Protein AF-A0A6V7MBD1-F1 (afdb_monomer_lite)

Foldseek 3Di:
DDPPDDDPDDPPDDPPPPPDPPPPPPPPPPPDDPPPDDDDDPLPPPDDDPVLVVVLPDDPVCVVVDDPVVDDPVVVVNSVVVSVVVVVVVVVVVVVVVVVVVVVVVVVVVVVVCVVPVVVVVVVVVVVVVVPDD

Radius of gyration: 32.06 Å; chains: 1; bounding box: 98×55×60 Å

InterPro domains:
  IPR011524 SARAH domain [PS50951] (65-112)
  IPR030030 Scaffold protein salvador [PTHR47522] (1-115)

Sequence (134 aa):
HITRQAQYEHPCYPSEMQAVRVVSPPRHTHFHSHSVLVPANPYLNEEIPGWLYVYSRASIALDRKLRWELFRLPELDCFNAMLTRLYKQELEEVVMRYEEYRSALLCEMEQRLKDLNPENASQAGAVALRRSLP

pLDDT: mean 77.48, std 19.65, range [40.81, 98.69]

Secondary structure (DSSP, 8-state):
----------TT--TT-TTS---PPP-------TT--PPPPGGGSSPPPHHHHHHHTS-GGGGGGS-GGGS-HHHHHHHHHHHHHHHHHHHHHHHHHHHHHHHHHHHHHHHHHHHH-THHHHHHHHHHHHTS--

Structure (mmCIF, N/CA/C/O backbone):
data_AF-A0A6V7MBD1-F1
#
_entry.id   AF-A0A6V7MBD1-F1
#
loop_
_atom_site.group_PDB
_atom_site.id
_atom_site.type_symbol
_atom_site.label_atom_id
_atom_site.label_alt_id
_atom_site.label_comp_id
_atom_site.label_asym_id
_atom_site.label_entity_id
_atom_site.label_seq_id
_atom_site.pdbx_PDB_ins_code
_atom_site.Cartn_x
_atom_site.Cartn_y
_atom_site.Cartn_z
_atom_site.occupancy
_atom_site.B_iso_or_equiv
_atom_site.auth_seq_id
_atom_site.auth_comp_id
_atom_site.auth_asym_id
_atom_site.auth_atom_id
_atom_site.pdbx_PDB_model_num
ATOM 1 N N . HIS A 1 1 ? 21.462 37.539 22.510 1.00 40.81 1 HIS A N 1
ATOM 2 C CA . HIS A 1 1 ? 22.412 37.281 21.410 1.00 40.81 1 HIS A CA 1
ATOM 3 C C . HIS A 1 1 ? 22.850 35.825 21.487 1.00 40.81 1 HIS A C 1
ATOM 5 O O . HIS A 1 1 ? 23.552 35.475 22.421 1.00 40.81 1 HIS A O 1
ATOM 11 N N . ILE A 1 2 ? 22.366 34.964 20.588 1.00 48.81 2 ILE A N 1
ATOM 12 C CA . ILE A 1 2 ? 22.828 33.571 20.472 1.00 48.81 2 ILE A CA 1
ATOM 13 C C . ILE A 1 2 ? 23.738 33.539 19.253 1.00 48.81 2 ILE A C 1
ATOM 15 O O . ILE A 1 2 ? 23.269 33.651 18.119 1.00 48.81 2 ILE A O 1
ATOM 19 N N . THR A 1 3 ? 25.043 33.480 19.484 1.00 57.22 3 THR A N 1
ATOM 20 C CA . THR A 1 3 ? 26.039 33.361 18.422 1.00 57.22 3 THR A CA 1
ATOM 21 C C . THR A 1 3 ? 25.814 32.005 17.755 1.00 57.22 3 THR A C 1
ATOM 23 O O . THR A 1 3 ? 26.077 30.968 18.352 1.00 57.22 3 THR A O 1
ATOM 26 N N . ARG A 1 4 ? 25.238 31.998 16.543 1.00 53.53 4 ARG A N 1
ATOM 27 C CA . ARG A 1 4 ? 24.931 30.804 15.725 1.00 53.53 4 ARG A CA 1
ATOM 28 C C . ARG A 1 4 ? 26.203 30.145 15.170 1.00 53.53 4 ARG A C 1
ATOM 30 O O . ARG A 1 4 ? 26.317 29.894 13.975 1.00 53.53 4 ARG A O 1
ATOM 37 N N . GLN A 1 5 ? 27.188 29.926 16.026 1.00 59.31 5 GLN A N 1
ATOM 38 C CA . GLN A 1 5 ? 28.450 29.294 15.690 1.00 59.31 5 GLN A CA 1
ATOM 39 C C . GLN A 1 5 ? 28.604 28.088 16.610 1.00 59.31 5 GLN A C 1
ATOM 41 O O . GLN A 1 5 ? 28.773 28.236 17.816 1.00 59.31 5 GLN A O 1
ATOM 46 N N . ALA A 1 6 ? 28.493 26.888 16.043 1.00 59.34 6 ALA A N 1
ATOM 47 C CA . ALA A 1 6 ? 28.898 25.678 16.740 1.00 59.34 6 ALA A CA 1
ATOM 48 C C . ALA A 1 6 ? 30.430 25.613 16.699 1.00 59.34 6 ALA A C 1
ATOM 50 O O . ALA A 1 6 ? 31.021 25.554 15.619 1.00 59.34 6 ALA A O 1
ATOM 51 N N . GLN A 1 7 ? 31.072 25.673 17.864 1.00 57.31 7 GLN A N 1
ATOM 52 C CA . GLN A 1 7 ? 32.519 25.529 17.979 1.00 57.31 7 GLN A CA 1
ATOM 53 C C . GLN A 1 7 ? 32.856 24.034 17.936 1.00 57.31 7 GLN A C 1
ATOM 55 O O . GLN A 1 7 ? 32.525 23.293 18.855 1.00 57.31 7 GLN A O 1
ATOM 60 N N . TYR A 1 8 ? 33.455 23.594 16.828 1.00 58.84 8 TYR A N 1
ATOM 61 C CA . TYR A 1 8 ? 33.761 22.184 16.536 1.00 58.84 8 TYR A CA 1
ATOM 62 C C . TYR A 1 8 ? 35.242 21.831 16.771 1.00 58.84 8 TYR A C 1
ATOM 64 O O . TYR A 1 8 ? 35.720 20.801 16.308 1.00 58.84 8 TYR A O 1
ATOM 72 N N . GLU A 1 9 ? 35.979 22.701 17.460 1.00 60.16 9 GLU A N 1
ATOM 73 C CA . GLU A 1 9 ? 37.370 22.475 17.862 1.00 60.16 9 GLU A CA 1
ATOM 74 C C . GLU A 1 9 ? 37.371 21.932 19.296 1.00 60.16 9 GLU A C 1
ATOM 76 O O . GLU A 1 9 ? 36.967 22.625 20.233 1.00 60.16 9 GLU A O 1
ATOM 81 N N . HIS A 1 10 ? 37.786 20.675 19.466 1.00 55.81 10 HIS A N 1
ATOM 82 C CA . HIS A 1 10 ? 37.935 20.061 20.783 1.00 55.81 10 HIS A CA 1
ATOM 83 C C . HIS A 1 10 ? 39.281 20.497 21.390 1.00 55.81 10 HIS A C 1
ATOM 85 O O . HIS A 1 10 ? 40.303 20.360 20.716 1.00 55.81 10 HIS A O 1
ATOM 91 N N . PRO A 1 11 ? 39.347 20.945 22.659 1.00 61.91 11 PRO A N 1
ATOM 92 C CA . PRO A 1 11 ? 40.563 21.511 23.264 1.00 61.91 11 PRO A CA 1
ATOM 93 C C . PRO A 1 11 ? 41.759 20.544 23.378 1.00 61.91 11 PRO A C 1
ATOM 95 O O . PRO A 1 11 ? 42.829 20.946 23.819 1.00 61.91 11 PRO A O 1
ATOM 98 N N . CYS A 1 12 ? 41.600 19.280 22.980 1.00 53.25 12 CYS A N 1
ATOM 99 C CA . CYS A 1 12 ? 42.644 18.252 23.029 1.00 53.25 12 CYS A CA 1
ATOM 100 C C . CYS A 1 12 ? 43.121 17.787 21.641 1.00 53.25 12 CYS A C 1
ATOM 102 O O . CYS A 1 12 ? 43.705 16.711 21.546 1.00 53.25 12 CYS A O 1
ATOM 104 N N . TYR A 1 13 ? 42.867 18.542 20.565 1.00 53.44 13 TYR A N 1
ATOM 105 C CA . TYR A 1 13 ? 43.390 18.186 19.242 1.00 53.44 13 TYR A CA 1
ATOM 106 C C . TYR A 1 13 ? 44.913 18.446 19.183 1.00 53.44 13 TYR A C 1
ATOM 108 O O . TYR A 1 13 ? 45.332 19.592 19.362 1.00 53.44 13 TYR A O 1
ATOM 116 N N . PRO A 1 14 ? 45.775 17.428 18.977 1.00 54.16 14 PRO A N 1
ATOM 117 C CA . PRO A 1 14 ? 47.225 17.613 19.007 1.00 54.16 14 PRO A CA 1
ATOM 118 C C . PRO A 1 14 ? 47.691 18.440 17.803 1.00 54.16 14 PRO A C 1
ATOM 120 O O . PRO A 1 14 ? 47.477 18.052 16.655 1.00 54.16 14 PRO A O 1
ATOM 123 N N . SER A 1 15 ? 48.363 19.564 18.059 1.00 57.69 15 SER A N 1
ATOM 124 C CA . SER A 1 15 ? 48.796 20.520 17.026 1.00 57.69 15 SER A CA 1
ATOM 125 C C . SER A 1 15 ? 49.890 19.993 16.077 1.00 57.69 15 SER A C 1
ATOM 127 O O . SER A 1 15 ? 50.221 20.668 15.105 1.00 57.69 15 SER A O 1
ATOM 129 N N . GLU A 1 16 ? 50.473 18.817 16.327 1.00 53.25 16 GLU A N 1
ATOM 130 C CA . GLU A 1 16 ? 51.725 18.398 15.673 1.00 53.25 16 GLU A CA 1
ATOM 131 C C . GLU A 1 16 ? 51.561 17.501 14.432 1.00 53.25 16 GLU A C 1
ATOM 133 O O . GLU A 1 16 ? 52.536 17.221 13.742 1.00 53.25 16 GLU A O 1
ATOM 138 N N . MET A 1 17 ? 50.343 17.105 14.054 1.00 50.50 17 MET A N 1
ATOM 139 C CA . MET A 1 17 ? 50.113 16.250 12.870 1.00 50.50 17 MET A CA 1
ATOM 140 C C . MET A 1 17 ? 49.880 17.053 11.574 1.00 50.50 17 MET A C 1
ATOM 142 O O . MET A 1 17 ? 49.174 16.609 10.669 1.00 50.50 17 MET A O 1
ATOM 146 N N . GLN A 1 18 ? 50.462 18.251 11.459 1.00 52.25 18 GLN A N 1
ATOM 147 C CA . GLN A 1 18 ? 50.211 19.191 10.353 1.00 52.25 18 GLN A CA 1
ATOM 148 C C . GLN A 1 18 ? 50.941 18.869 9.031 1.00 52.25 18 GLN A C 1
ATOM 150 O O . GLN A 1 18 ? 50.883 19.660 8.092 1.00 52.25 18 GLN A O 1
ATOM 155 N N . ALA A 1 19 ? 51.599 17.710 8.914 1.00 49.62 19 ALA A N 1
ATOM 156 C CA . ALA A 1 19 ? 52.398 17.350 7.733 1.00 49.62 19 ALA A CA 1
ATOM 157 C C . ALA A 1 19 ? 51.751 16.323 6.784 1.00 49.62 19 ALA A C 1
ATOM 159 O O . ALA A 1 19 ? 52.372 15.912 5.806 1.00 49.62 19 ALA A O 1
ATOM 160 N N . VAL A 1 20 ? 50.499 15.927 7.012 1.00 50.28 20 VAL A N 1
ATOM 161 C CA . VAL A 1 20 ? 49.716 15.185 6.015 1.00 50.28 20 VAL A CA 1
ATOM 162 C C . VAL A 1 20 ? 48.613 16.119 5.557 1.00 50.28 20 VAL A C 1
ATOM 164 O O . VAL A 1 20 ? 47.931 16.705 6.392 1.00 50.28 20 VAL A O 1
ATOM 167 N N . ARG A 1 21 ? 48.451 16.303 4.239 1.00 55.94 21 ARG A N 1
ATOM 168 C CA . ARG A 1 21 ? 47.315 17.027 3.646 1.00 55.94 21 ARG A CA 1
ATOM 169 C C . ARG A 1 21 ? 46.016 16.312 4.025 1.00 55.94 21 ARG A C 1
ATOM 171 O O . ARG A 1 21 ? 45.456 15.557 3.236 1.00 55.94 21 ARG A O 1
ATOM 178 N N . VAL A 1 22 ? 45.545 16.538 5.244 1.00 51.50 22 VAL A N 1
ATOM 179 C CA . VAL A 1 22 ? 44.199 16.204 5.671 1.00 51.50 22 VAL A CA 1
ATOM 180 C C . VAL A 1 22 ? 43.328 17.220 4.959 1.00 51.50 22 VAL A C 1
ATOM 182 O O . VAL A 1 22 ? 43.236 18.379 5.364 1.00 51.50 22 VAL A O 1
ATOM 185 N N . VAL A 1 23 ? 42.767 16.806 3.822 1.00 55.03 23 VAL A N 1
ATOM 186 C CA . VAL A 1 23 ? 41.630 17.497 3.220 1.00 55.03 23 VAL A CA 1
ATOM 187 C C . VAL A 1 23 ? 40.636 17.691 4.352 1.00 55.03 23 VAL A C 1
ATOM 189 O O . VAL A 1 23 ? 40.158 16.715 4.931 1.00 55.03 23 VAL A O 1
ATOM 192 N N . SER A 1 24 ? 40.416 18.946 4.737 1.00 56.28 24 SER A N 1
ATOM 193 C CA . SER A 1 24 ? 39.471 19.271 5.793 1.00 56.28 24 SER A CA 1
ATOM 194 C C . SER A 1 24 ? 38.140 18.618 5.416 1.00 56.28 24 SER A C 1
ATOM 196 O O . SER A 1 24 ? 37.705 18.809 4.274 1.00 56.28 24 SER A O 1
ATOM 198 N N . PRO A 1 25 ? 37.506 17.827 6.303 1.00 57.03 25 PRO A N 1
ATOM 199 C CA . PRO A 1 25 ? 36.202 17.264 5.997 1.00 57.03 25 PRO A CA 1
ATOM 200 C C . PRO A 1 25 ? 35.274 18.410 5.572 1.00 57.03 25 PRO A C 1
ATOM 202 O O . PRO A 1 25 ? 35.354 19.497 6.161 1.00 57.03 25 PRO A O 1
ATOM 205 N N . PRO A 1 26 ? 34.461 18.222 4.514 1.00 56.59 26 PRO A N 1
ATOM 206 C CA . PRO A 1 26 ? 33.631 19.284 3.972 1.00 56.59 26 PRO A CA 1
ATOM 207 C C . PRO A 1 26 ? 32.819 19.893 5.110 1.00 56.59 26 PRO A C 1
ATOM 209 O O . PRO A 1 26 ? 32.048 19.214 5.789 1.00 56.59 26 PRO A O 1
ATOM 212 N N . ARG A 1 27 ? 33.054 21.183 5.364 1.00 55.19 27 ARG A N 1
ATOM 213 C CA . ARG A 1 27 ? 32.341 21.928 6.398 1.00 55.19 27 ARG A CA 1
ATOM 214 C C . ARG A 1 27 ? 30.871 21.901 5.993 1.00 55.19 27 ARG A C 1
ATOM 216 O O . ARG A 1 27 ? 30.503 22.546 5.017 1.00 55.19 27 ARG A O 1
ATOM 223 N N . HIS A 1 28 ? 30.045 21.144 6.713 1.00 52.69 28 HIS A N 1
ATOM 224 C CA . HIS A 1 28 ? 28.594 21.159 6.548 1.00 52.69 28 HIS A CA 1
ATOM 225 C C . HIS A 1 28 ? 28.071 22.539 6.981 1.00 52.69 28 HIS A C 1
ATOM 227 O O . HIS A 1 28 ? 27.645 22.743 8.112 1.00 52.69 28 HIS A O 1
ATOM 233 N N . THR A 1 29 ? 28.164 23.524 6.089 1.00 56.75 29 THR A N 1
ATOM 234 C CA . THR A 1 29 ? 27.636 24.884 6.281 1.00 56.75 29 THR A CA 1
ATOM 235 C C . THR A 1 29 ? 26.166 24.989 5.877 1.00 56.75 29 THR A C 1
ATOM 237 O O . THR A 1 29 ? 25.513 25.982 6.185 1.00 56.75 29 THR A O 1
ATOM 240 N N . HIS A 1 30 ? 25.615 23.954 5.236 1.00 56.66 30 HIS A N 1
ATOM 241 C CA . HIS A 1 30 ? 24.216 23.892 4.827 1.00 56.66 30 HIS A CA 1
ATOM 242 C C . HIS A 1 30 ? 23.315 23.379 5.955 1.00 56.66 30 HIS A C 1
ATOM 244 O O . HIS A 1 30 ? 22.745 22.289 5.882 1.00 56.66 30 HIS A O 1
ATOM 250 N N . PHE A 1 31 ? 23.138 24.204 6.987 1.00 55.19 31 PHE A N 1
ATOM 251 C CA . PHE A 1 31 ? 21.953 24.098 7.831 1.00 55.19 31 PHE A CA 1
ATOM 252 C C . PHE A 1 31 ? 20.749 24.486 6.970 1.00 55.19 31 PHE A C 1
ATOM 254 O O . PHE A 1 31 ? 20.521 25.665 6.702 1.00 55.19 31 PHE A O 1
ATOM 261 N N . HIS A 1 32 ? 20.017 23.485 6.477 1.00 56.34 32 HIS A N 1
ATOM 262 C CA . HIS A 1 32 ? 18.744 23.726 5.811 1.00 56.34 32 HIS A CA 1
ATOM 263 C C . HIS A 1 32 ? 17.822 24.422 6.813 1.00 56.34 32 HIS A C 1
ATOM 265 O O . HIS A 1 32 ? 17.640 23.945 7.934 1.00 56.34 32 HIS A O 1
ATOM 271 N N . SER A 1 33 ? 17.267 25.572 6.428 1.00 59.84 33 SER A N 1
ATOM 272 C CA . SER A 1 33 ? 16.186 26.190 7.184 1.00 59.84 33 SER A CA 1
ATOM 273 C C . SER A 1 33 ? 15.065 25.160 7.343 1.00 59.84 33 SER A C 1
ATOM 275 O O . SER A 1 33 ? 14.719 24.458 6.395 1.00 59.84 33 SER A O 1
ATOM 277 N N . HIS A 1 34 ? 14.479 25.053 8.535 1.00 58.97 34 HIS A N 1
ATOM 278 C CA . HIS A 1 34 ? 13.425 24.076 8.860 1.00 58.97 34 HIS A CA 1
ATOM 279 C C . HIS A 1 34 ? 12.097 24.294 8.092 1.00 58.97 34 HIS A C 1
ATOM 281 O O . HIS A 1 34 ? 11.058 23.776 8.480 1.00 58.97 34 HIS A O 1
ATOM 287 N N . SER A 1 35 ? 12.125 25.084 7.017 1.00 64.81 35 SER A N 1
ATOM 288 C CA . SER A 1 35 ? 10.997 25.502 6.189 1.00 64.81 35 SER A CA 1
ATOM 289 C C . SER A 1 35 ? 11.289 25.338 4.690 1.00 64.81 35 SER A C 1
ATOM 291 O O . SER A 1 35 ? 10.736 26.071 3.871 1.00 64.81 35 SER A O 1
ATOM 293 N N . VAL A 1 36 ? 12.205 24.442 4.308 1.00 70.69 36 VAL A N 1
ATOM 294 C CA . VAL A 1 36 ? 12.375 24.061 2.900 1.00 70.69 36 VAL A CA 1
ATOM 295 C C . VAL A 1 36 ? 11.210 23.149 2.530 1.00 70.69 36 VAL A C 1
ATOM 297 O O . VAL A 1 36 ? 11.125 22.016 2.998 1.00 70.69 36 VAL A O 1
ATOM 300 N N . LEU A 1 37 ? 10.287 23.669 1.720 1.00 72.62 37 LEU A N 1
ATOM 301 C CA . LEU A 1 37 ? 9.202 22.879 1.149 1.00 72.62 37 LEU A CA 1
ATOM 302 C C . LEU A 1 37 ? 9.813 21.825 0.225 1.00 72.62 37 LEU A C 1
ATOM 304 O O . LEU A 1 37 ? 10.353 22.148 -0.833 1.00 72.62 37 LEU A O 1
ATOM 308 N N . VAL A 1 38 ? 9.747 20.565 0.648 1.00 75.25 38 VAL A N 1
ATOM 309 C CA . VAL A 1 38 ? 10.078 19.433 -0.215 1.00 75.25 38 VAL A CA 1
ATOM 310 C C . VAL A 1 38 ? 8.906 19.261 -1.180 1.00 75.25 38 VAL A C 1
ATOM 312 O O . VAL A 1 38 ? 7.759 19.219 -0.721 1.00 75.25 38 VAL A O 1
ATOM 315 N N . PRO A 1 39 ? 9.145 19.202 -2.501 1.00 74.94 39 PRO A N 1
ATOM 316 C CA . PRO A 1 39 ? 8.074 18.943 -3.447 1.00 74.94 39 PRO A CA 1
ATOM 317 C C . PRO A 1 39 ? 7.382 17.622 -3.100 1.00 74.94 39 PRO A C 1
ATOM 319 O O . PRO A 1 39 ? 8.004 16.688 -2.587 1.00 74.94 39 PRO A O 1
ATOM 322 N N . ALA A 1 40 ? 6.081 17.544 -3.380 1.00 71.06 40 ALA A N 1
ATOM 323 C CA . ALA A 1 40 ? 5.360 16.285 -3.279 1.00 71.06 40 ALA A CA 1
ATOM 324 C C . ALA A 1 40 ? 6.055 15.215 -4.136 1.00 71.06 40 ALA A C 1
ATOM 326 O O . ALA A 1 40 ? 6.740 15.544 -5.108 1.00 71.06 40 ALA A O 1
ATOM 327 N N . ASN A 1 41 ? 5.870 13.940 -3.779 1.00 69.50 41 ASN A N 1
ATOM 328 C CA . ASN A 1 41 ? 6.383 12.830 -4.579 1.00 69.50 41 ASN A CA 1
ATOM 329 C C . ASN A 1 41 ? 5.992 13.062 -6.057 1.00 69.50 41 ASN A C 1
ATOM 331 O O . ASN A 1 41 ? 4.797 13.194 -6.327 1.00 69.50 41 ASN A O 1
ATOM 335 N N . PRO A 1 42 ? 6.950 13.143 -7.000 1.00 72.88 42 PRO A N 1
ATOM 336 C CA . PRO A 1 42 ? 6.646 13.449 -8.400 1.00 72.88 42 PRO A CA 1
ATOM 337 C C . PRO A 1 42 ? 5.661 12.442 -9.013 1.00 72.88 42 PRO A C 1
ATOM 339 O O . PRO A 1 42 ? 4.849 12.805 -9.857 1.00 72.88 42 PRO A O 1
ATOM 342 N N . TYR A 1 43 ? 5.642 11.214 -8.495 1.00 70.31 43 TYR A N 1
ATOM 343 C CA . TYR A 1 43 ? 4.767 10.129 -8.934 1.00 70.31 43 TYR A CA 1
ATOM 344 C C . TYR A 1 43 ? 3.426 10.091 -8.189 1.00 70.31 43 TYR A C 1
ATOM 346 O O . TYR A 1 43 ? 2.690 9.109 -8.271 1.00 70.31 43 TYR A O 1
ATOM 354 N N . LEU A 1 44 ? 3.088 11.122 -7.409 1.00 69.12 44 LEU A N 1
ATOM 355 C CA . LEU A 1 44 ? 1.850 11.152 -6.625 1.00 69.12 44 LEU A CA 1
ATOM 356 C C . LEU A 1 44 ? 0.601 11.177 -7.518 1.00 69.12 44 LEU A C 1
ATOM 358 O O . LEU A 1 44 ? -0.393 10.557 -7.159 1.00 69.12 44 LEU A O 1
ATOM 362 N N . ASN A 1 45 ? 0.686 11.814 -8.690 1.00 72.50 45 ASN A N 1
ATOM 363 C CA . ASN A 1 45 ? -0.432 11.967 -9.629 1.00 72.50 45 ASN A CA 1
ATOM 364 C C . ASN A 1 45 ? -0.325 11.078 -10.875 1.00 72.50 45 ASN A C 1
ATOM 366 O O . ASN A 1 45 ? -1.235 11.085 -11.700 1.00 72.50 45 ASN A O 1
ATOM 370 N N . GLU A 1 46 ? 0.768 10.330 -11.041 1.00 80.56 46 GLU A N 1
ATOM 371 C CA . GLU A 1 46 ? 0.903 9.430 -12.186 1.00 80.56 46 GLU A CA 1
ATOM 372 C C . GLU A 1 46 ? -0.057 8.243 -12.062 1.00 80.56 46 GLU A C 1
ATOM 374 O O . GLU A 1 46 ? -0.267 7.686 -10.972 1.00 80.56 46 GLU A O 1
ATOM 379 N N . GLU A 1 47 ? -0.660 7.867 -13.188 1.00 87.69 47 GLU A N 1
ATOM 380 C CA . GLU A 1 47 ? -1.521 6.696 -13.281 1.00 87.69 47 GLU A CA 1
ATOM 381 C C . GLU A 1 47 ? -0.680 5.429 -13.095 1.00 87.69 47 GLU A C 1
ATOM 383 O O . GLU A 1 47 ? 0.355 5.255 -13.738 1.00 87.69 47 GLU A O 1
ATOM 388 N N . ILE A 1 48 ? -1.118 4.540 -12.198 1.00 91.56 48 ILE A N 1
ATOM 389 C CA . ILE A 1 48 ? -0.426 3.268 -11.981 1.00 91.56 48 ILE A CA 1
ATOM 390 C C . ILE A 1 48 ? -0.808 2.311 -13.112 1.00 91.56 48 ILE A C 1
ATOM 392 O O . ILE A 1 48 ? -1.998 2.024 -13.276 1.00 91.56 48 ILE A O 1
ATOM 396 N N . PRO A 1 49 ? 0.166 1.746 -13.848 1.00 94.25 49 PRO A N 1
ATOM 397 C CA . PRO A 1 49 ? -0.121 0.768 -14.884 1.00 94.25 49 PRO A CA 1
ATOM 398 C C . PRO A 1 49 ? -0.880 -0.443 -14.331 1.00 94.25 49 PRO A C 1
ATOM 400 O O . PRO A 1 49 ? -0.499 -1.016 -13.309 1.00 94.25 49 PRO A O 1
ATOM 403 N N . GLY A 1 50 ? -1.911 -0.903 -15.046 1.00 95.12 50 GLY A N 1
ATOM 404 C CA . GLY A 1 50 ? -2.741 -2.033 -14.605 1.00 95.12 50 GLY A CA 1
ATOM 405 C C . GLY A 1 50 ? -1.953 -3.318 -14.313 1.00 95.12 50 GLY A C 1
ATOM 406 O O . GLY A 1 50 ? -2.276 -4.050 -13.381 1.00 95.12 50 GLY A O 1
ATOM 407 N N . TRP A 1 51 ? -0.867 -3.576 -15.048 1.00 95.62 51 TRP A N 1
ATOM 408 C CA . TRP A 1 51 ? -0.007 -4.737 -14.798 1.00 95.62 51 TRP A CA 1
ATOM 409 C C . TRP A 1 51 ? 0.718 -4.664 -13.444 1.00 95.62 51 TRP A C 1
ATOM 411 O O . TRP A 1 51 ? 0.980 -5.705 -12.845 1.00 95.62 51 TRP A O 1
ATOM 421 N N . LEU A 1 52 ? 1.000 -3.459 -12.935 1.00 95.81 52 LEU A N 1
ATOM 422 C CA . LEU A 1 52 ? 1.688 -3.262 -11.660 1.00 95.81 52 LEU A CA 1
ATOM 423 C C . LEU A 1 52 ? 0.761 -3.569 -10.473 1.00 95.81 52 LEU A C 1
ATOM 425 O O . LEU A 1 52 ? 1.214 -4.142 -9.487 1.00 95.81 52 LEU A O 1
ATOM 429 N N . TYR A 1 53 ? -0.546 -3.299 -10.606 1.00 95.19 53 TYR A N 1
ATOM 430 C CA . TYR A 1 53 ? -1.572 -3.768 -9.660 1.00 95.19 53 TYR A CA 1
ATOM 431 C C . TYR A 1 53 ? -1.662 -5.296 -9.608 1.00 95.19 53 TYR A C 1
ATOM 433 O O . TYR A 1 53 ? -1.830 -5.885 -8.541 1.00 95.19 53 TYR A O 1
ATOM 441 N N . VAL A 1 54 ? -1.579 -5.955 -10.768 1.00 96.25 54 VAL A N 1
ATOM 442 C CA . VAL A 1 54 ? -1.586 -7.424 -10.829 1.00 96.25 54 VAL A CA 1
ATOM 443 C C . VAL A 1 54 ? -0.323 -7.975 -10.176 1.00 96.25 54 VAL A C 1
ATOM 445 O O . VAL A 1 54 ? -0.407 -8.901 -9.373 1.00 96.25 54 VAL A O 1
ATOM 448 N N . TYR A 1 55 ? 0.832 -7.381 -10.480 1.00 96.50 55 TYR A N 1
ATOM 449 C CA . TYR A 1 55 ? 2.108 -7.750 -9.880 1.00 96.50 55 TYR A CA 1
ATOM 450 C C . TYR A 1 55 ? 2.099 -7.578 -8.354 1.00 96.50 55 TYR A C 1
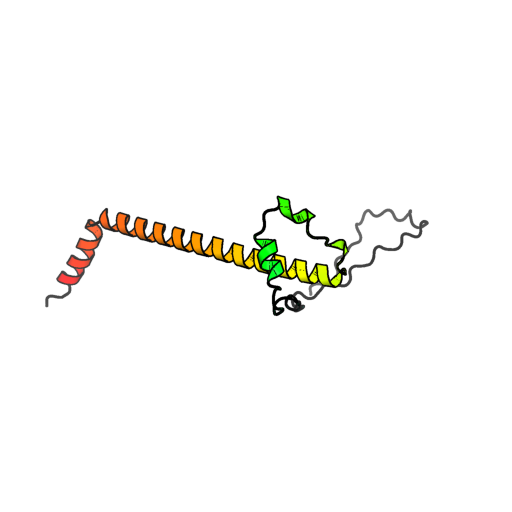ATOM 452 O O . TYR A 1 55 ? 2.503 -8.500 -7.651 1.00 96.50 55 TYR A O 1
ATOM 460 N N . SER A 1 56 ? 1.574 -6.468 -7.822 1.00 95.75 56 SER A N 1
ATOM 461 C CA . SER A 1 56 ? 1.574 -6.211 -6.374 1.00 95.75 56 SER A CA 1
ATOM 462 C C . SER A 1 56 ? 0.752 -7.226 -5.572 1.00 95.75 56 SER A C 1
ATOM 464 O O . SER A 1 56 ? 0.998 -7.414 -4.387 1.00 95.75 56 SER A O 1
ATOM 466 N N . ARG A 1 57 ? -0.220 -7.888 -6.213 1.00 95.31 57 ARG A N 1
ATOM 467 C CA . ARG A 1 57 ? -1.060 -8.942 -5.617 1.00 95.31 57 ARG A CA 1
ATOM 468 C C . ARG A 1 57 ? -0.603 -10.355 -5.977 1.00 95.31 57 ARG A C 1
ATOM 470 O O . ARG A 1 57 ? -1.193 -11.332 -5.514 1.00 95.31 57 ARG A O 1
ATOM 477 N N . ALA A 1 58 ? 0.394 -10.484 -6.847 1.00 96.00 58 ALA A N 1
ATOM 478 C CA . ALA A 1 58 ? 0.884 -11.776 -7.285 1.00 96.00 58 ALA A CA 1
ATOM 479 C C . ALA A 1 58 ? 1.664 -12.473 -6.162 1.00 96.00 58 ALA A C 1
ATOM 481 O O . ALA A 1 58 ? 2.263 -11.851 -5.289 1.00 96.00 58 ALA A O 1
ATOM 482 N N . SER A 1 59 ? 1.691 -13.806 -6.206 1.00 96.19 59 SER A N 1
ATOM 483 C CA . SER A 1 59 ? 2.541 -14.583 -5.305 1.00 96.19 59 SER A CA 1
ATOM 484 C C . SER A 1 59 ? 4.018 -14.290 -5.567 1.00 96.19 59 SER A C 1
ATOM 486 O O . SER A 1 59 ? 4.459 -14.285 -6.719 1.00 96.19 59 SER A O 1
ATOM 488 N N . ILE A 1 60 ? 4.807 -14.189 -4.496 1.00 94.62 60 ILE A N 1
ATOM 489 C CA . ILE A 1 60 ? 6.260 -13.986 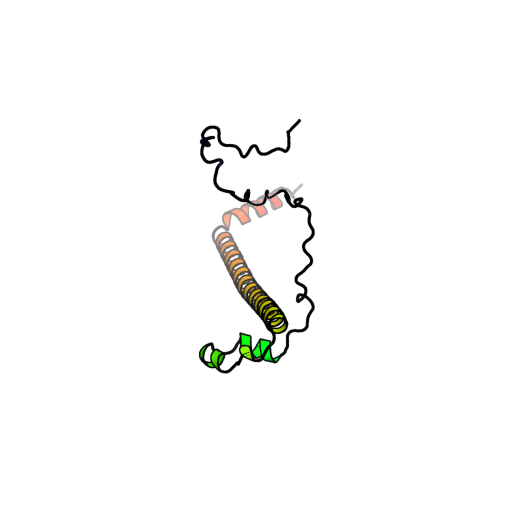-4.567 1.00 94.62 60 ILE A CA 1
ATOM 490 C C . ILE A 1 60 ? 6.995 -15.069 -5.373 1.00 94.62 60 ILE A C 1
ATOM 492 O O . ILE A 1 60 ? 8.045 -14.820 -5.955 1.00 94.62 60 ILE A O 1
ATOM 496 N N . ALA A 1 61 ? 6.418 -16.269 -5.499 1.00 95.56 61 ALA A N 1
ATOM 497 C CA . ALA A 1 61 ? 6.986 -17.338 -6.321 1.00 95.56 61 ALA A CA 1
ATOM 498 C C . ALA A 1 61 ? 7.094 -16.969 -7.816 1.00 95.56 61 ALA A C 1
ATOM 500 O O . ALA A 1 61 ? 7.871 -17.593 -8.548 1.00 95.56 61 ALA A O 1
ATOM 501 N N . LEU A 1 62 ? 6.304 -15.991 -8.272 1.00 94.62 62 LEU A N 1
ATOM 502 C CA . LEU A 1 62 ? 6.263 -15.513 -9.653 1.00 94.62 62 LEU A CA 1
ATOM 503 C C . LEU A 1 62 ? 7.164 -14.301 -9.902 1.00 94.62 62 LEU A C 1
ATOM 505 O O . LEU A 1 62 ? 7.378 -13.982 -11.068 1.00 94.62 62 LEU A O 1
ATOM 509 N N . ASP A 1 63 ? 7.716 -13.679 -8.858 1.00 94.06 63 ASP A N 1
ATOM 510 C CA . ASP A 1 63 ? 8.478 -12.427 -8.952 1.00 94.06 63 ASP A CA 1
ATOM 511 C C . ASP A 1 63 ? 9.626 -12.513 -9.973 1.00 94.06 63 ASP A C 1
ATOM 513 O O . ASP A 1 63 ? 9.702 -11.739 -10.923 1.00 94.06 63 ASP A O 1
ATOM 517 N N . ARG A 1 64 ? 10.412 -13.595 -9.902 1.00 94.25 64 ARG A N 1
ATOM 518 C CA . ARG A 1 64 ? 11.512 -13.899 -10.838 1.00 94.25 64 ARG A CA 1
ATOM 519 C C . ARG A 1 64 ? 11.130 -13.966 -12.322 1.00 94.25 64 ARG A C 1
ATOM 521 O O . ARG A 1 64 ? 12.017 -14.047 -13.168 1.00 94.25 64 ARG A O 1
ATOM 528 N N . LYS A 1 65 ? 9.838 -14.042 -12.664 1.00 94.81 65 LYS A N 1
ATOM 529 C CA . LYS A 1 65 ? 9.393 -14.017 -14.067 1.00 94.81 65 LYS A CA 1
ATOM 530 C C . LYS A 1 65 ? 9.507 -12.615 -14.666 1.00 94.81 65 LYS A C 1
ATOM 532 O O . LYS A 1 65 ? 9.611 -12.498 -15.885 1.00 94.81 65 LYS A O 1
ATOM 537 N N . LEU A 1 66 ? 9.478 -11.575 -13.835 1.00 94.88 66 LEU A N 1
ATOM 538 C CA . LEU A 1 66 ? 9.618 -10.197 -14.270 1.00 94.88 66 LEU A CA 1
ATOM 539 C C . LEU A 1 66 ? 11.101 -9.843 -14.394 1.00 94.88 66 LEU A C 1
ATOM 541 O O . LEU A 1 66 ? 11.872 -9.919 -13.441 1.00 94.88 66 LEU A O 1
ATOM 545 N N . ARG A 1 67 ? 11.517 -9.464 -15.603 1.00 96.06 67 ARG A N 1
ATOM 546 C CA . ARG A 1 67 ? 12.903 -9.084 -15.886 1.00 96.06 67 ARG A CA 1
ATOM 547 C C . ARG A 1 67 ? 13.092 -7.583 -15.692 1.00 96.06 67 ARG A C 1
ATOM 549 O O . ARG A 1 67 ? 13.046 -6.829 -16.659 1.00 96.06 67 ARG A O 1
ATOM 556 N N . TRP A 1 68 ? 13.325 -7.168 -14.448 1.00 95.62 68 TRP A N 1
ATOM 557 C CA . TRP A 1 68 ? 13.537 -5.760 -14.084 1.00 95.62 68 TRP A CA 1
ATOM 558 C C . TRP A 1 68 ? 14.714 -5.099 -14.816 1.00 95.62 68 TRP A C 1
ATOM 560 O O . TRP A 1 68 ? 14.661 -3.918 -15.132 1.00 95.62 68 TRP A O 1
ATOM 570 N N . GLU A 1 69 ? 15.736 -5.879 -15.168 1.00 95.81 69 GLU A N 1
ATOM 571 C CA . GLU A 1 69 ? 16.927 -5.433 -15.909 1.00 95.81 69 GLU A CA 1
ATOM 572 C C . GLU A 1 69 ? 16.627 -4.875 -17.311 1.00 95.81 69 GLU A C 1
ATOM 574 O O . GLU A 1 69 ? 17.489 -4.244 -17.918 1.00 95.81 69 GLU A O 1
ATOM 579 N N . LEU A 1 70 ? 15.431 -5.129 -17.856 1.00 96.38 70 LEU A N 1
ATOM 580 C CA . LEU A 1 70 ? 15.024 -4.606 -19.163 1.00 96.38 70 LEU A CA 1
ATOM 581 C C . LEU A 1 70 ? 14.555 -3.146 -19.103 1.00 96.38 70 LEU A C 1
ATOM 583 O O . LEU A 1 70 ? 14.448 -2.507 -20.150 1.00 96.38 70 LEU A O 1
ATOM 587 N N . PHE A 1 71 ? 14.278 -2.628 -17.907 1.00 95.44 71 PHE A N 1
ATOM 588 C CA . PHE A 1 71 ? 13.860 -1.247 -17.694 1.00 95.44 71 PHE A CA 1
ATOM 589 C C . PHE A 1 71 ? 15.057 -0.360 -17.365 1.00 95.44 71 PHE A C 1
ATOM 591 O O . PHE A 1 71 ? 16.059 -0.791 -16.790 1.00 95.44 71 PHE A O 1
ATOM 598 N N . ARG A 1 72 ? 14.952 0.918 -17.718 1.00 96.69 72 ARG A N 1
ATOM 599 C CA . ARG A 1 72 ? 15.948 1.926 -17.357 1.00 96.69 72 ARG A CA 1
ATOM 600 C C . ARG A 1 72 ? 15.782 2.316 -15.893 1.00 96.69 72 ARG A C 1
ATOM 602 O O . ARG A 1 72 ? 14.684 2.275 -15.346 1.00 96.69 72 ARG A O 1
ATOM 609 N N . LEU A 1 73 ? 16.862 2.803 -15.287 1.00 95.06 73 LEU A N 1
ATOM 610 C CA . LEU A 1 73 ? 16.858 3.227 -13.885 1.00 95.06 73 LEU A CA 1
ATOM 611 C C . LEU A 1 73 ? 15.722 4.217 -13.527 1.00 95.06 73 LEU A C 1
ATOM 613 O O . LEU A 1 73 ? 15.030 3.953 -12.549 1.00 95.06 73 LEU A O 1
ATOM 617 N N . PRO A 1 74 ? 15.425 5.270 -14.321 1.00 92.50 74 PRO A N 1
ATOM 618 C CA . PRO A 1 74 ? 14.330 6.187 -13.986 1.00 92.50 74 PRO A CA 1
ATOM 619 C C . PRO A 1 74 ? 12.943 5.526 -14.000 1.00 92.50 74 PRO A C 1
ATOM 621 O O . PRO A 1 74 ? 12.063 5.908 -13.235 1.00 92.50 74 PRO A O 1
ATOM 624 N N . GLU A 1 75 ? 12.741 4.525 -14.861 1.00 92.06 75 GLU A N 1
ATOM 625 C CA . GLU A 1 75 ? 11.486 3.768 -14.926 1.00 92.06 75 GLU A CA 1
ATOM 626 C C . GLU A 1 75 ? 11.332 2.897 -13.673 1.00 92.06 75 GLU A C 1
ATOM 628 O O . GLU A 1 75 ? 10.252 2.827 -13.094 1.00 92.06 75 GLU A O 1
ATOM 633 N N . LEU A 1 76 ? 12.428 2.295 -13.199 1.00 94.81 76 LEU A N 1
ATOM 634 C CA . LEU A 1 76 ? 12.449 1.531 -11.951 1.00 94.81 76 LEU A CA 1
ATOM 635 C C . LEU A 1 76 ? 12.149 2.410 -10.731 1.00 94.81 76 LEU A C 1
ATOM 637 O O . LEU A 1 76 ? 11.368 2.003 -9.872 1.00 94.81 76 LEU A O 1
ATOM 641 N N . ASP A 1 77 ? 12.711 3.620 -10.671 1.00 92.56 77 ASP A N 1
ATOM 642 C CA . ASP A 1 77 ? 12.424 4.581 -9.598 1.00 92.56 77 ASP A CA 1
ATOM 643 C C . ASP A 1 77 ? 10.935 4.960 -9.567 1.00 92.56 77 ASP A C 1
ATOM 645 O O . ASP A 1 77 ? 10.309 4.988 -8.502 1.00 92.56 77 ASP A O 1
ATOM 649 N N . CYS A 1 78 ? 10.355 5.191 -10.747 1.00 91.50 78 CYS A N 1
ATOM 650 C CA . CYS A 1 78 ? 8.930 5.445 -10.931 1.00 91.50 78 CYS A CA 1
ATOM 651 C C . CYS A 1 78 ? 8.075 4.253 -10.453 1.00 91.50 78 CYS A C 1
ATOM 653 O O . CYS A 1 78 ? 7.201 4.419 -9.595 1.00 91.50 78 CYS A O 1
ATOM 655 N N . PHE A 1 79 ? 8.369 3.028 -10.906 1.00 93.88 79 PHE A N 1
ATOM 656 C CA . PHE A 1 79 ? 7.631 1.831 -10.484 1.00 93.88 79 PHE A CA 1
ATOM 657 C C . PHE A 1 79 ? 7.749 1.561 -8.982 1.00 93.88 79 PHE A C 1
ATOM 659 O O . PHE A 1 79 ? 6.760 1.207 -8.342 1.00 93.88 79 PHE A O 1
ATOM 666 N N . ASN A 1 80 ? 8.921 1.772 -8.385 1.00 94.56 80 ASN A N 1
ATOM 667 C CA . ASN A 1 80 ? 9.117 1.617 -6.947 1.00 94.56 80 ASN A CA 1
ATOM 668 C C . ASN A 1 80 ? 8.272 2.619 -6.140 1.00 94.56 80 ASN A C 1
ATOM 670 O O . ASN A 1 80 ? 7.647 2.264 -5.134 1.00 94.56 80 ASN A O 1
ATOM 674 N N . ALA A 1 81 ? 8.199 3.870 -6.596 1.00 93.94 81 ALA A N 1
ATOM 675 C CA . ALA A 1 81 ? 7.344 4.872 -5.973 1.00 93.94 81 ALA A CA 1
ATOM 676 C C . ALA A 1 81 ? 5.854 4.513 -6.093 1.00 93.94 81 ALA A C 1
ATOM 678 O O . ALA A 1 81 ? 5.106 4.663 -5.122 1.00 93.94 81 ALA A O 1
ATOM 679 N N . MET A 1 82 ? 5.429 3.991 -7.245 1.00 94.94 82 MET A N 1
ATOM 680 C CA . MET A 1 82 ? 4.070 3.487 -7.457 1.00 94.94 82 MET A CA 1
ATOM 681 C C . MET A 1 82 ? 3.745 2.291 -6.553 1.00 94.94 82 MET A C 1
ATOM 683 O O . MET A 1 82 ? 2.698 2.285 -5.909 1.00 94.94 82 MET A O 1
ATOM 687 N N . LEU A 1 83 ? 4.650 1.316 -6.425 1.00 95.56 83 LEU A N 1
ATOM 688 C CA . LEU A 1 83 ? 4.498 0.180 -5.506 1.00 95.56 83 LEU A CA 1
ATOM 689 C C . LEU A 1 83 ? 4.405 0.640 -4.048 1.00 95.56 83 LEU A C 1
ATOM 691 O O . LEU A 1 83 ? 3.549 0.173 -3.301 1.00 95.56 83 LEU A O 1
ATOM 695 N N . THR A 1 84 ? 5.221 1.621 -3.658 1.00 95.12 84 THR A N 1
ATOM 696 C CA . THR A 1 84 ? 5.139 2.247 -2.331 1.00 95.12 84 THR A CA 1
ATOM 697 C C . THR A 1 84 ? 3.777 2.905 -2.107 1.00 95.12 84 THR A C 1
ATOM 699 O O . THR A 1 84 ? 3.238 2.856 -1.000 1.00 95.12 84 THR A O 1
ATOM 702 N N . ARG A 1 85 ? 3.198 3.521 -3.145 1.00 93.94 85 ARG A N 1
ATOM 703 C CA . ARG A 1 85 ? 1.857 4.117 -3.087 1.00 93.94 85 ARG A CA 1
ATOM 704 C C . ARG A 1 85 ? 0.785 3.048 -2.870 1.00 93.94 85 ARG A C 1
ATOM 706 O O . ARG A 1 85 ? -0.036 3.220 -1.977 1.00 93.94 85 ARG A O 1
ATOM 713 N N . LEU A 1 86 ? 0.839 1.941 -3.614 1.00 94.94 86 LEU A N 1
ATOM 714 C CA . LEU A 1 86 ? -0.077 0.803 -3.442 1.00 94.94 86 LEU A CA 1
ATOM 715 C C . LEU A 1 86 ? 0.010 0.204 -2.039 1.00 94.94 86 LEU A C 1
ATOM 717 O O . LEU A 1 86 ? -1.014 -0.001 -1.397 1.00 94.94 86 LEU A O 1
ATOM 721 N N . TYR A 1 87 ? 1.229 -0.004 -1.540 1.00 96.06 87 TYR A N 1
ATOM 722 C CA . TYR A 1 87 ? 1.455 -0.510 -0.189 1.00 96.06 87 TYR A CA 1
ATOM 723 C C . TYR A 1 87 ? 0.824 0.394 0.875 1.00 96.06 87 TYR A C 1
ATOM 725 O O . TYR A 1 87 ? 0.148 -0.083 1.781 1.00 96.06 87 TYR A O 1
ATOM 733 N N . LYS A 1 88 ? 1.007 1.715 0.759 1.00 95.56 88 LYS A N 1
ATOM 734 C CA . LYS A 1 88 ? 0.408 2.675 1.695 1.00 95.56 88 LYS A CA 1
ATOM 735 C C . LYS A 1 88 ? -1.120 2.656 1.653 1.00 95.56 88 LYS A C 1
ATOM 737 O O . LYS A 1 88 ? -1.728 2.753 2.711 1.00 95.56 88 LYS A O 1
ATOM 742 N N . GLN A 1 89 ? -1.717 2.511 0.470 1.00 95.06 89 GLN A N 1
ATOM 743 C CA . GLN A 1 89 ? -3.171 2.399 0.320 1.00 95.06 89 GLN A CA 1
ATOM 744 C C . GLN A 1 89 ? -3.718 1.131 0.986 1.00 95.06 89 GLN A C 1
ATOM 746 O O . GLN A 1 89 ? -4.687 1.202 1.733 1.00 95.06 89 GLN A O 1
ATOM 751 N N . GLU A 1 90 ? -3.081 -0.020 0.760 1.00 96.56 90 GLU A N 1
ATOM 752 C CA . GLU A 1 90 ? -3.482 -1.277 1.404 1.00 96.56 90 GLU A CA 1
ATOM 753 C C . GLU A 1 90 ? -3.315 -1.204 2.927 1.00 96.56 90 GLU A C 1
ATOM 755 O O . GLU A 1 90 ? -4.193 -1.625 3.678 1.00 96.56 90 GLU A O 1
ATOM 760 N N . LEU A 1 91 ? -2.217 -0.607 3.396 1.00 97.94 91 LEU A N 1
ATOM 761 C CA . LEU A 1 91 ? -1.981 -0.387 4.818 1.00 97.94 91 LEU A CA 1
ATOM 762 C C . LEU A 1 91 ? -3.071 0.491 5.448 1.00 97.94 91 LEU A C 1
ATOM 764 O O . LEU A 1 91 ? -3.564 0.167 6.526 1.00 97.94 91 LEU A O 1
ATOM 768 N N . GLU A 1 92 ? -3.449 1.583 4.785 1.00 98.06 92 GLU A N 1
ATOM 769 C CA . GLU A 1 92 ? -4.524 2.470 5.232 1.00 98.06 92 GLU A CA 1
ATOM 770 C C . GLU A 1 92 ? -5.860 1.727 5.327 1.00 98.06 92 GLU A C 1
ATOM 772 O O . GLU A 1 92 ? -6.543 1.823 6.345 1.00 98.06 92 GLU A O 1
ATOM 777 N N . GLU A 1 93 ? -6.198 0.918 4.320 1.00 98.06 93 GLU A N 1
ATOM 778 C CA . GLU A 1 93 ? -7.413 0.102 4.324 1.00 98.06 93 GLU A CA 1
ATOM 779 C C . GLU A 1 93 ? -7.431 -0.897 5.489 1.00 98.06 93 GLU A C 1
ATOM 781 O O . GLU A 1 93 ? -8.446 -1.041 6.177 1.00 98.06 93 GLU A O 1
ATOM 786 N N . VAL A 1 94 ? -6.307 -1.573 5.744 1.00 98.31 94 VAL A N 1
ATOM 787 C CA . VAL A 1 94 ? -6.175 -2.494 6.878 1.00 98.31 94 VAL A CA 1
ATOM 788 C C . VAL A 1 94 ? -6.378 -1.748 8.193 1.00 98.31 94 VAL A C 1
ATOM 790 O O . VAL A 1 94 ? -7.204 -2.166 9.005 1.00 98.31 94 VAL A O 1
ATOM 793 N N . VAL A 1 95 ? -5.668 -0.637 8.402 1.00 98.62 95 VAL A N 1
ATOM 794 C CA . VAL A 1 95 ? -5.780 0.167 9.628 1.00 98.62 95 VAL A CA 1
ATOM 795 C C . VAL A 1 95 ? -7.218 0.635 9.835 1.00 98.62 95 VAL A C 1
ATOM 797 O O . VAL A 1 95 ? -7.760 0.438 10.918 1.00 98.62 95 VAL A O 1
ATOM 800 N N . MET A 1 96 ? -7.866 1.169 8.799 1.00 98.38 96 MET A N 1
ATOM 801 C CA . MET A 1 96 ? -9.250 1.637 8.864 1.00 98.38 96 MET A CA 1
ATOM 802 C C . MET A 1 96 ? -10.208 0.531 9.325 1.00 98.38 96 MET A C 1
ATOM 804 O O . MET A 1 96 ? -10.943 0.728 10.289 1.00 98.38 96 MET A O 1
ATOM 808 N N . ARG A 1 97 ? -10.139 -0.665 8.723 1.00 98.44 97 ARG A N 1
ATOM 809 C CA . ARG A 1 97 ? -10.993 -1.804 9.112 1.00 98.44 97 ARG A CA 1
ATOM 810 C C . ARG A 1 97 ? -10.799 -2.211 10.576 1.00 98.44 97 ARG A C 1
ATOM 812 O O . ARG A 1 97 ? -11.763 -2.545 11.264 1.00 98.44 97 ARG A O 1
ATOM 819 N N . TYR A 1 98 ? -9.559 -2.199 11.068 1.00 98.62 98 TYR A N 1
ATOM 820 C CA . TYR A 1 98 ? -9.276 -2.523 12.468 1.00 98.62 98 TYR A CA 1
ATOM 821 C C . TYR A 1 98 ? -9.728 -1.420 13.428 1.00 98.62 98 TYR A C 1
ATOM 823 O O . TYR A 1 98 ? -10.235 -1.731 14.506 1.00 98.62 98 TYR A O 1
ATOM 831 N N . GLU A 1 99 ? -9.592 -0.153 13.050 1.00 98.69 99 GLU A N 1
ATOM 832 C CA . GLU A 1 99 ? -10.073 0.984 13.837 1.00 98.69 99 GLU A CA 1
ATOM 833 C C . GLU A 1 99 ? -11.604 1.010 13.934 1.00 98.69 99 GLU A C 1
ATOM 835 O O . GLU A 1 99 ? -12.159 1.242 15.014 1.00 98.69 99 GLU A O 1
ATOM 840 N N . GLU A 1 100 ? -12.295 0.684 12.842 1.00 98.50 100 GLU A N 1
ATOM 841 C CA . GLU A 1 100 ? -13.746 0.490 12.816 1.00 98.50 100 GLU A CA 1
ATOM 842 C C . GLU A 1 100 ? -14.166 -0.648 13.750 1.00 98.50 100 GLU A C 1
ATOM 844 O O . GLU A 1 100 ? -15.031 -0.468 14.611 1.00 98.50 100 GLU A O 1
ATOM 849 N N . TYR A 1 101 ? -13.509 -1.807 13.647 1.00 98.56 101 TYR A N 1
ATOM 850 C CA . TYR A 1 101 ? -13.807 -2.955 14.500 1.00 98.56 101 TYR A CA 1
ATOM 851 C C . TYR A 1 101 ? -13.547 -2.660 15.984 1.00 98.56 101 TYR A C 1
ATOM 853 O O . TYR A 1 101 ? -14.377 -2.966 16.842 1.00 98.56 101 TYR A O 1
ATOM 861 N N . ARG A 1 102 ? -12.428 -1.999 16.297 1.00 98.56 102 ARG A N 1
ATOM 862 C CA . ARG A 1 102 ? -12.091 -1.550 17.654 1.00 98.56 102 ARG A CA 1
ATOM 863 C C . ARG A 1 102 ? -13.156 -0.602 18.203 1.00 98.56 102 ARG A C 1
ATOM 865 O O . ARG A 1 102 ? -13.560 -0.746 19.355 1.00 98.56 102 ARG A O 1
ATOM 872 N N . SER A 1 103 ? -13.623 0.341 17.389 1.00 98.38 103 SER A N 1
ATOM 873 C CA . SER A 1 103 ? -14.680 1.284 17.767 1.00 98.38 103 SER A CA 1
ATOM 874 C C . SER A 1 103 ? -15.995 0.563 18.067 1.00 98.38 103 SER A C 1
ATOM 876 O O . SER A 1 103 ? -16.606 0.817 19.103 1.00 98.38 103 SER A O 1
ATOM 878 N N . ALA A 1 104 ? -16.384 -0.397 17.225 1.00 98.50 104 ALA A N 1
ATOM 879 C CA . ALA A 1 104 ? -17.584 -1.200 17.437 1.00 98.50 104 ALA A CA 1
ATOM 880 C C . ALA A 1 104 ? -17.527 -2.004 18.749 1.00 98.50 104 ALA A C 1
ATOM 882 O O . ALA A 1 104 ? -18.496 -2.016 19.509 1.00 98.50 104 ALA A O 1
ATOM 883 N N . LEU A 1 105 ? -16.378 -2.618 19.057 1.00 98.44 105 LEU A N 1
ATOM 884 C CA . LEU A 1 105 ? -16.176 -3.332 20.321 1.00 98.44 105 LEU A CA 1
ATOM 885 C C . LEU A 1 105 ? -16.302 -2.405 21.536 1.00 98.44 105 LEU A C 1
ATOM 887 O O . LEU A 1 105 ? -16.932 -2.778 22.523 1.00 98.44 105 LEU A O 1
ATOM 891 N N . LEU A 1 106 ? -15.731 -1.200 21.468 1.00 98.19 106 LEU A N 1
ATOM 892 C CA . LEU A 1 106 ? -15.828 -0.224 22.555 1.00 98.19 106 LEU A CA 1
ATOM 893 C C . LEU A 1 106 ? -17.274 0.225 22.797 1.00 98.19 106 LEU A C 1
ATOM 895 O O . LEU A 1 106 ? -17.695 0.286 23.951 1.00 98.19 106 LEU A O 1
ATOM 899 N N . CYS A 1 107 ? -18.044 0.479 21.735 1.00 97.50 107 CYS A N 1
ATOM 900 C CA . CYS A 1 107 ? -19.465 0.814 21.853 1.00 97.50 107 CYS A CA 1
ATOM 901 C C . CYS A 1 107 ? -20.272 -0.319 22.507 1.00 97.50 107 CYS A C 1
ATOM 903 O O . CYS A 1 107 ? -21.068 -0.065 23.409 1.00 97.50 107 CYS A O 1
ATOM 905 N N . GLU A 1 108 ? -20.038 -1.569 22.100 1.00 97.81 108 GLU A N 1
ATOM 906 C CA . GLU A 1 108 ? -20.706 -2.742 22.678 1.00 97.81 108 GLU A CA 1
ATOM 907 C C . GLU A 1 108 ? -20.350 -2.931 24.165 1.00 97.81 108 GLU A C 1
ATOM 909 O O . GLU A 1 108 ? -21.216 -3.215 24.994 1.00 97.81 108 GLU A O 1
ATOM 914 N N . MET A 1 109 ? -19.080 -2.732 24.535 1.00 96.38 109 MET A N 1
ATOM 915 C CA . MET A 1 109 ? -18.641 -2.770 25.934 1.00 96.38 109 MET A CA 1
ATOM 916 C C . MET A 1 109 ? -19.313 -1.679 26.774 1.00 96.38 109 MET A C 1
ATOM 918 O O . MET A 1 109 ? -19.753 -1.950 27.893 1.00 96.38 109 MET A O 1
ATOM 922 N N . GLU A 1 110 ? -19.411 -0.458 26.244 1.00 95.81 110 GLU A N 1
ATOM 923 C CA . GLU A 1 110 ? -20.075 0.657 26.920 1.00 95.81 110 GLU A CA 1
ATOM 924 C C . GLU A 1 110 ? -21.573 0.386 27.113 1.00 95.81 110 GLU A C 1
ATOM 926 O O . GLU A 1 110 ? -22.113 0.653 28.188 1.00 95.81 110 GLU A O 1
ATOM 931 N N . GLN A 1 111 ? -22.237 -0.189 26.106 1.00 94.88 111 GLN A N 1
ATOM 932 C CA . GLN A 1 111 ? -23.645 -0.566 26.192 1.00 94.88 111 GLN A CA 1
ATOM 933 C C . GLN A 1 111 ? -23.877 -1.590 27.309 1.00 94.88 111 GLN A C 1
ATOM 935 O O . GLN A 1 111 ? -24.700 -1.363 28.193 1.00 94.88 111 GLN A O 1
ATOM 940 N N . ARG A 1 112 ? -23.078 -2.663 27.350 1.00 95.31 112 ARG A N 1
ATOM 941 C CA . ARG A 1 112 ? -23.183 -3.688 28.402 1.00 95.31 112 ARG A CA 1
ATOM 942 C C . ARG A 1 112 ? -22.888 -3.138 29.793 1.00 95.31 112 ARG A C 1
ATOM 944 O O . ARG A 1 112 ? -23.517 -3.554 30.762 1.00 95.31 112 ARG A O 1
ATOM 951 N N . LEU A 1 113 ? -21.947 -2.201 29.910 1.00 94.81 113 LEU A N 1
ATOM 952 C CA . LEU A 1 113 ? -21.655 -1.537 31.180 1.00 94.81 113 LEU A CA 1
ATOM 953 C C . LEU A 1 113 ? -22.846 -0.697 31.668 1.00 94.81 113 LEU A C 1
ATOM 955 O O . LEU A 1 113 ? -23.140 -0.703 32.863 1.00 94.81 113 LEU A O 1
ATOM 959 N N . LYS A 1 114 ? -23.539 0.001 30.759 1.00 90.00 114 LYS A N 1
ATOM 960 C CA . LYS A 1 114 ? -24.768 0.747 31.075 1.00 90.00 114 LYS A CA 1
ATOM 961 C C . LYS A 1 114 ? -25.892 -0.191 31.509 1.00 90.00 114 LYS A C 1
ATOM 963 O O . LYS A 1 114 ? -26.533 0.079 32.522 1.00 90.00 114 LYS A O 1
ATOM 968 N N . ASP A 1 115 ? -26.076 -1.307 30.808 1.00 87.56 115 ASP A N 1
ATOM 969 C CA . ASP A 1 115 ? -27.106 -2.303 31.127 1.00 87.56 115 ASP A CA 1
ATOM 970 C C . ASP A 1 115 ? -26.873 -2.968 32.498 1.00 87.56 115 ASP A C 1
ATOM 972 O O . ASP A 1 115 ? -27.825 -3.288 33.207 1.00 87.56 115 ASP A O 1
ATOM 976 N N . LEU A 1 116 ? -25.608 -3.132 32.906 1.00 84.25 116 LEU A N 1
ATOM 977 C CA . LEU A 1 116 ? -25.220 -3.645 34.226 1.00 84.25 116 LEU A CA 1
ATOM 978 C C . LEU A 1 116 ? -25.353 -2.613 35.357 1.00 84.25 116 LEU A C 1
ATOM 980 O O . LEU A 1 116 ? -25.334 -3.000 36.525 1.00 84.25 116 LEU A O 1
ATOM 984 N N . ASN A 1 117 ? -25.497 -1.322 35.044 1.00 73.75 117 ASN A N 1
ATOM 985 C CA . ASN A 1 117 ? -25.621 -0.247 36.031 1.00 73.75 117 ASN A CA 1
ATOM 986 C C . ASN A 1 117 ? -26.940 0.556 35.897 1.00 73.75 117 ASN A C 1
ATOM 988 O O . ASN A 1 117 ? -26.909 1.783 35.732 1.00 73.75 117 ASN A O 1
ATOM 992 N N . PRO A 1 118 ? -28.119 -0.095 35.988 1.00 60.56 118 PRO A N 1
ATOM 993 C CA . PRO A 1 118 ? -29.423 0.559 35.816 1.00 60.56 118 PRO A CA 1
ATOM 994 C C . PRO A 1 118 ? -29.785 1.545 36.950 1.00 60.56 118 PRO A C 1
ATOM 996 O O . PRO A 1 118 ? -30.655 2.406 36.778 1.00 60.56 118 PRO A O 1
ATOM 999 N N . GLU A 1 119 ? -29.108 1.465 38.101 1.00 55.84 119 GLU A N 1
ATOM 1000 C CA . GLU A 1 119 ? -29.346 2.307 39.288 1.00 55.84 119 GLU A CA 1
ATOM 1001 C C . GLU A 1 119 ? -29.016 3.796 39.044 1.00 55.84 119 GLU A C 1
ATOM 1003 O O . GLU A 1 119 ? -29.680 4.682 39.586 1.00 55.84 119 GLU A O 1
ATOM 1008 N N . ASN A 1 120 ? -28.068 4.104 38.148 1.00 52.94 120 ASN A N 1
ATOM 1009 C CA . ASN A 1 120 ? -27.702 5.489 37.816 1.00 52.94 120 ASN A CA 1
ATOM 1010 C C . ASN A 1 120 ? -28.662 6.152 36.806 1.00 52.94 120 ASN A C 1
ATOM 1012 O O . ASN A 1 120 ? -28.808 7.377 36.804 1.00 52.94 120 ASN A O 1
ATOM 1016 N N . ALA A 1 121 ? -29.360 5.371 35.974 1.00 53.75 121 ALA A N 1
ATOM 1017 C CA . ALA A 1 121 ? -30.356 5.890 35.029 1.00 53.75 121 ALA A CA 1
ATOM 1018 C C . ALA A 1 121 ? -31.683 6.251 35.726 1.00 53.75 121 ALA A C 1
ATOM 1020 O O . ALA A 1 121 ? -32.327 7.247 35.383 1.00 53.75 121 ALA A O 1
ATOM 1021 N N . SER A 1 122 ? -32.054 5.495 36.764 1.00 51.19 122 SER A N 1
ATOM 1022 C CA . SER A 1 122 ? -33.271 5.739 37.553 1.00 51.19 122 SER A CA 1
ATOM 1023 C C . SER A 1 122 ? -33.174 7.000 38.426 1.00 51.19 122 SER A C 1
ATOM 1025 O O . SER A 1 122 ? -34.174 7.692 38.625 1.00 51.19 122 SER A O 1
ATOM 1027 N N . GLN A 1 123 ? -31.974 7.371 38.891 1.00 46.53 123 GLN A N 1
ATOM 1028 C CA . GLN A 1 123 ? -31.765 8.612 39.652 1.00 46.53 123 GLN A CA 1
ATOM 1029 C C . GLN A 1 123 ? -31.828 9.872 38.772 1.00 46.53 123 GLN A C 1
ATOM 1031 O O . GLN A 1 123 ? -32.399 10.877 39.198 1.00 46.53 123 GLN A O 1
ATOM 1036 N N . ALA A 1 124 ? -31.337 9.829 37.529 1.00 51.44 124 ALA A N 1
ATOM 1037 C CA . ALA A 1 124 ? -31.431 10.966 36.606 1.00 51.44 124 ALA A CA 1
ATOM 1038 C C . ALA A 1 124 ? -32.887 11.264 36.183 1.00 51.44 124 ALA A C 1
ATOM 1040 O O . ALA A 1 124 ? -33.300 12.426 36.155 1.00 51.44 124 ALA A O 1
ATOM 1041 N N . GLY A 1 125 ? -33.693 10.223 35.933 1.00 51.03 125 GLY A N 1
ATOM 1042 C CA . GLY A 1 125 ? -35.121 10.364 35.616 1.00 51.03 125 GLY A CA 1
ATOM 1043 C C . GLY A 1 125 ? -35.972 10.834 36.804 1.00 51.03 125 GLY A C 1
ATOM 1044 O O . GLY A 1 125 ? -36.834 11.700 36.647 1.00 51.03 125 GLY A O 1
ATOM 1045 N N . ALA A 1 126 ? -35.695 10.338 38.015 1.00 50.84 126 ALA A N 1
ATOM 1046 C CA . ALA A 1 126 ? -36.425 10.735 39.222 1.00 50.84 126 ALA A CA 1
ATOM 1047 C C . ALA A 1 126 ? -36.133 12.185 39.662 1.00 50.84 126 ALA A C 1
ATOM 1049 O O . ALA A 1 126 ? -37.024 12.868 40.174 1.00 50.84 126 ALA A O 1
ATOM 1050 N N . VAL A 1 127 ? -34.913 12.688 39.436 1.00 52.31 127 VAL A N 1
ATOM 1051 C CA . VAL A 1 127 ? -34.547 14.087 39.729 1.00 52.31 127 VAL A CA 1
ATOM 1052 C C . VAL A 1 127 ? -35.169 15.062 38.718 1.00 52.31 127 VAL A C 1
ATOM 1054 O O . VAL A 1 127 ? -35.575 16.159 39.106 1.00 52.31 127 VAL A O 1
ATOM 1057 N N . ALA A 1 128 ? -35.316 14.665 37.448 1.00 53.00 128 ALA A N 1
ATOM 1058 C CA . ALA A 1 128 ? -35.990 15.471 36.426 1.00 53.00 128 ALA A CA 1
ATOM 1059 C C . ALA A 1 128 ? -37.515 15.567 36.651 1.00 53.00 128 ALA A C 1
ATOM 1061 O O . ALA A 1 128 ? -38.100 16.642 36.492 1.00 53.00 128 ALA A O 1
ATOM 1062 N N . LEU A 1 129 ? -38.152 14.479 37.100 1.00 50.00 129 LEU A N 1
ATOM 1063 C CA . LEU A 1 129 ? -39.593 14.451 37.381 1.00 50.00 129 LEU A CA 1
ATOM 1064 C C . LEU A 1 129 ? -39.968 15.200 38.677 1.00 50.00 129 LEU A C 1
ATOM 1066 O O . LEU A 1 129 ? -41.061 15.744 38.785 1.00 50.00 129 LEU A O 1
ATOM 1070 N N . ARG A 1 130 ? -39.056 15.297 39.657 1.00 52.88 130 ARG A N 1
ATOM 1071 C CA . ARG A 1 130 ? -39.284 16.071 40.896 1.00 52.88 130 ARG A CA 1
ATOM 1072 C C . ARG A 1 130 ? -39.101 17.584 40.748 1.00 52.88 130 ARG A C 1
ATOM 1074 O O . ARG A 1 130 ? -39.571 18.321 41.605 1.00 52.88 130 ARG A O 1
ATOM 1081 N N . ARG A 1 131 ? -38.429 18.060 39.695 1.00 54.09 131 ARG A N 1
ATOM 1082 C CA . ARG A 1 131 ? -38.226 19.500 39.423 1.00 54.09 131 ARG A CA 1
ATOM 1083 C C . ARG A 1 131 ? -39.321 20.137 38.560 1.00 54.09 131 ARG A C 1
ATOM 1085 O O . ARG A 1 131 ? -39.266 21.338 38.327 1.00 54.09 131 ARG A O 1
ATOM 1092 N N . SER A 1 132 ? -40.280 19.350 38.074 1.00 51.75 132 SER A N 1
ATOM 1093 C CA . SER A 1 132 ? -41.303 19.768 37.104 1.00 51.75 132 SER A CA 1
ATOM 1094 C C . SER A 1 132 ? -42.726 19.860 37.677 1.00 51.75 132 SER A C 1
ATOM 1096 O O . SER A 1 132 ? -43.664 20.102 36.922 1.00 51.75 132 SER A O 1
ATOM 1098 N N . LEU A 1 133 ? -42.899 19.722 38.995 1.00 51.59 133 LEU A N 1
ATOM 1099 C CA . LEU A 1 133 ? -44.176 19.963 39.674 1.00 51.59 133 LEU A CA 1
ATOM 1100 C C . LEU A 1 133 ? -44.127 21.308 40.432 1.00 51.59 133 LEU A C 1
ATOM 1102 O O . LEU A 1 133 ? -43.182 21.498 41.202 1.00 51.59 133 LEU A O 1
ATOM 1106 N N . PRO A 1 134 ? -45.078 22.231 40.179 1.00 56.06 134 PRO A N 1
ATOM 1107 C CA . PRO A 1 134 ? -45.175 23.531 40.848 1.00 56.06 134 PRO A CA 1
ATOM 1108 C C . PRO A 1 134 ? -45.644 23.436 42.305 1.00 56.06 134 PRO A C 1
ATOM 1110 O O . PRO A 1 134 ? -46.347 22.457 42.649 1.00 56.06 134 PRO A O 1
#

Organism: NCBI:txid1563983

=== Feature glossary ===
Key to the feature types in this record:

— What the protein is —

Primary structure: the covalent order of the twenty standard amino acids along the backbone. Two proteins with the same sequence will (almost always) fold to the same structure; two with 30% identity often share a fold but not the details.

Database cross-references. InterPro in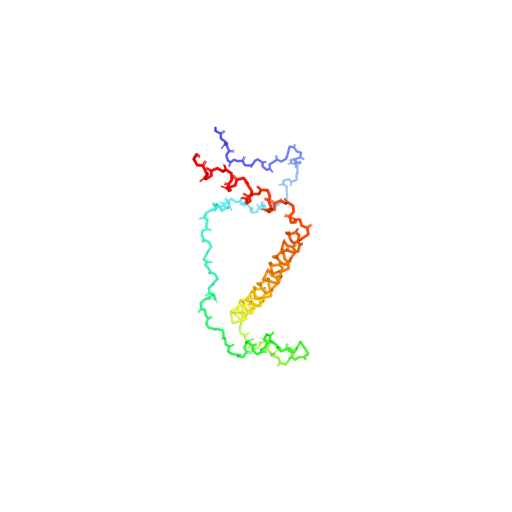tegrates a dozen domain/family signature databases into unified entries with res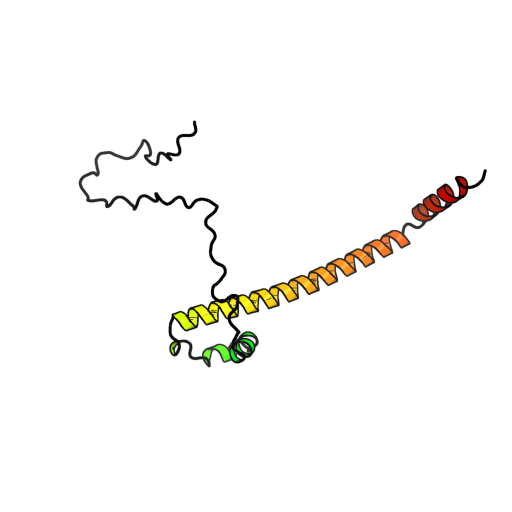idue-range hits. GO terms attach function/process/location labels with evidence codes. CATH codes position the fold in a four-level structural taxonomy. Organism is the NCBI-taxonomy species name.

— Where its atoms are —

The mmCIF block holds the 3D Cartesian coordinates of each backbone atom (N, Cα, C, O) in ångströms. mmCIF is the PDB's canonical archive format — a tagged-loop text representation of the atomic model.

Six rendered views show the 3D structure from the faces of a cube — i.e. along ±x, ±y, ±z. Rendering representation is drawn randomly per protein from cartoon (secondary-structure ribbons), sticks (backbone bonds), or molecular surface; coloring is either N→C rainbow (blue at the N-terminus through red at the C-terminus) or one color per chain.

— Local backbone conformation —

DSSP 8-state secondary structure assigns each residue one of H (α-helix), G (3₁₀-helix), I (π-helix), E (extended β-strand), B (isolated β-bridge), T (hydrogen-bonded turn), S (bend), or '-' (coil). The assignment is computed from backbone hydrogen-bond geometry via the Kabsch–Sander algorithm.

P-SEA three-state annotation labels each residue as helix, strand, or coil based purely on the geometry of the Cα trace. It serves as a fallback when the full backbone (and thus DSSP) is unavailable.

The φ/ψ torsion pair specifies the backbone conformation at each residue. φ rotates about the N–Cα bond, ψ about the Cα–C bond. Steric clashes forbid most of the (φ, ψ) plane — the allowed regions (α-helix basin, β-sheet basin, left-handed helix) are the Ramachandran-allowed regions.

— Global shape and packing —

The geometric summary reports three shape descriptors. Rg (radius of gyration) measures how spread out the Cα atoms are about their centre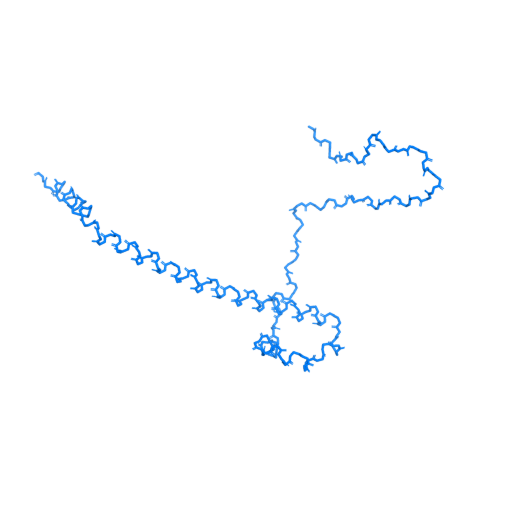 of mass; compact globular proteins have small Rg, elongated or unfolded ones large. Cα contacts (<8 Å, |i−j|>4) count long-range residue pairs in spatial proximity — high for tightly packed folds, near zero for rods or random coil. The 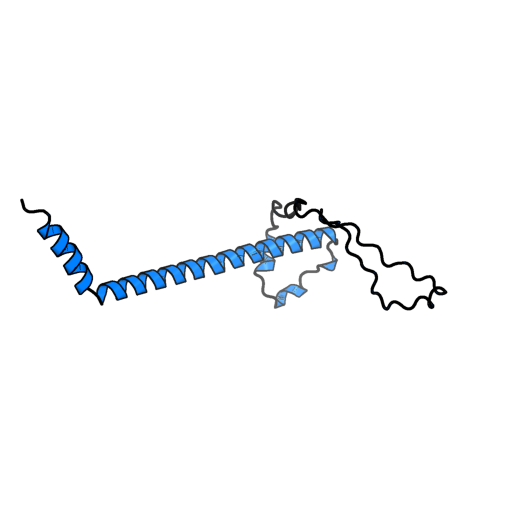bounding-box extents give the protein's footprint along x, y, z in Å.

Accessible surface area quantifies burial. A residue with SASA near zero is packed into the hydrophobic core; one with SASA >100 Å² sits on the surface. Computed here via the Shrake–Rupley numerical algorithm with a 1.4 Å probe.

Plot images: a contact map (which residues are close in 3D, as an N×N binary image), a Ramachandran scatter (backbone torsion angles, revealing secondary-structure composition at a glance), and — for AlphaFold structures — a PAE heatmap (pairwise prediction confidence).

— Structural neighborhood —

The Foldseek 3Di string encodes local tertiary geometry as a 20-letter alphabet — one character per residue — derived from the relative positions of nearby Cα atoms. Unlike the amino-acid sequence, 3Di is a direct function of the 3D structure, so two proteins with the same fold have similar 3Di strings even at low sequence identity.

Nearest PDB neighbors are the top structural matches found by Foldseek when searching this structure against the entire Protein Data Bank. Each hit reports a TM-score (0 to 1; >0.5 almost always implies the same fold) and an E-value. These are *structural* homologs — they may share no detectable sequence similarity.

— Confidence and disorder —

For AlphaFold models, the B-factor field carries pLDDT — the model's own estimate of local accuracy on a 0–100 scale. Regions with pLDDT<50 should be treated as essentially unmodeled; they often correspond to intrinsically disordered segments.

B-factor (Debye–Waller factor) reflects atomic displacement in the crystal lattice. It is an experimental observable (units Å²), not a prediction; low values mean the atom is pinned down, high values mean it moves or is heterogeneous across the crystal.

Predicted aligned error is AlphaFold's pairwise confidence. Unlike pLDDT (per-residue), PAE is per-residue-pair and captures whether two parts of the structure are correctly placed relative to each other. Units are ångströms of expected positional error.